Protein AF-A0A4Q5SFX0-F1 (afdb_monomer_lite)

Radius of gyration: 24.72 Å; chains: 1; bounding box: 40×41×77 Å

Foldseek 3Di:
DDDDDDDDDDDDDPDDDDDPPPQLFDDDDDQPKWWWFWDADPPPDRDTDTDTHGCVVCVVVVHPRGNCCSPTTDDIDD

Secondary structure (DSSP, 8-state):
-----------------------SSPPP--TT-EEEEEE--TTS----EEEEEEHHHHHHTT--HHHHHHHHEEEEE-

Structure (mmCIF, N/CA/C/O backbone):
data_AF-A0A4Q5SFX0-F1
#
_entry.id   AF-A0A4Q5SFX0-F1
#
loop_
_atom_site.group_PDB
_atom_site.id
_atom_site.type_symbol
_atom_site.label_atom_id
_atom_site.label_alt_id
_atom_site.label_comp_id
_atom_site.label_asym_id
_atom_site.label_entity_id
_atom_site.label_seq_id
_atom_site.pdbx_PDB_ins_code
_atom_site.Cartn_x
_atom_site.Cartn_y
_atom_site.Cartn_z
_atom_site.occupancy
_atom_site.B_iso_or_equiv
_atom_site.auth_seq_id
_atom_site.auth_comp_id
_atom_site.auth_asym_id
_atom_site.auth_atom_id
_atom_site.pdbx_PDB_model_num
ATOM 1 N N . MET A 1 1 ? 22.060 -33.082 -66.124 1.00 46.59 1 MET A N 1
ATOM 2 C CA . MET A 1 1 ? 22.376 -32.341 -64.880 1.00 46.59 1 MET A CA 1
ATOM 3 C C . MET A 1 1 ? 21.149 -32.399 -63.973 1.00 46.59 1 MET A C 1
ATOM 5 O O . MET A 1 1 ? 20.068 -32.123 -64.479 1.00 46.59 1 MET A O 1
ATOM 9 N N . PRO A 1 2 ? 21.267 -32.859 -62.713 1.00 54.25 2 PRO A N 1
ATOM 10 C CA . PRO A 1 2 ? 20.121 -33.231 -61.884 1.00 54.25 2 PRO A CA 1
ATOM 11 C C . PRO A 1 2 ? 19.413 -32.017 -61.267 1.00 54.25 2 PRO A C 1
ATOM 13 O O . PRO A 1 2 ? 20.035 -31.080 -60.772 1.00 54.25 2 PRO A O 1
ATOM 16 N N . TYR A 1 3 ? 18.087 -32.078 -61.297 1.00 54.62 3 TYR A N 1
ATOM 17 C CA . TYR A 1 3 ? 17.146 -31.078 -60.807 1.00 54.62 3 TYR A CA 1
ATOM 18 C C . TYR A 1 3 ? 17.181 -31.031 -59.272 1.00 54.62 3 TYR A C 1
ATOM 20 O O . TYR A 1 3 ? 16.830 -31.997 -58.591 1.00 54.62 3 TYR A O 1
ATOM 28 N N . ARG A 1 4 ? 17.637 -29.903 -58.722 1.00 50.53 4 ARG A N 1
ATOM 29 C CA . ARG A 1 4 ? 17.775 -29.658 -57.281 1.00 50.53 4 ARG A CA 1
ATOM 30 C C . ARG A 1 4 ? 16.404 -29.330 -56.682 1.00 50.53 4 ARG A C 1
ATOM 32 O O . ARG A 1 4 ? 15.907 -28.220 -56.837 1.00 50.53 4 ARG A O 1
ATOM 39 N N . LYS A 1 5 ? 15.789 -30.306 -56.006 1.00 57.91 5 LYS A N 1
ATOM 40 C CA . LYS A 1 5 ? 14.570 -30.116 -55.206 1.00 57.91 5 LYS A CA 1
ATOM 41 C C . LYS A 1 5 ? 14.892 -29.287 -53.960 1.00 57.91 5 LYS A C 1
ATOM 43 O O . LYS A 1 5 ? 15.690 -29.721 -53.135 1.00 57.91 5 LYS A O 1
ATOM 48 N N . LEU A 1 6 ? 14.246 -28.135 -53.806 1.00 61.44 6 LEU A N 1
ATOM 49 C CA . LEU A 1 6 ? 14.202 -27.381 -52.552 1.00 61.44 6 LEU A CA 1
ATOM 50 C C . LEU A 1 6 ? 12.744 -26.979 -52.301 1.00 61.44 6 LEU A C 1
ATOM 52 O O . LEU A 1 6 ? 12.204 -26.123 -52.994 1.00 61.44 6 LEU A O 1
ATOM 56 N N . LEU A 1 7 ? 12.107 -27.646 -51.339 1.00 57.62 7 LEU A N 1
ATOM 57 C CA . LEU A 1 7 ? 10.822 -27.251 -50.762 1.00 57.62 7 LEU A CA 1
ATOM 58 C C . LEU A 1 7 ? 11.119 -26.435 -49.495 1.00 57.62 7 LEU A C 1
ATOM 60 O O . LEU A 1 7 ? 11.789 -26.966 -48.607 1.00 57.62 7 LEU A O 1
ATOM 64 N N . PRO A 1 8 ? 10.656 -25.179 -49.376 1.00 53.12 8 PRO A N 1
ATOM 65 C CA . PRO A 1 8 ? 10.774 -24.434 -48.134 1.00 53.12 8 PRO A CA 1
ATOM 66 C C . PRO A 1 8 ? 9.666 -24.899 -47.179 1.00 53.12 8 PRO A C 1
ATOM 68 O O . PRO A 1 8 ? 8.479 -24.739 -47.455 1.00 53.12 8 PRO A O 1
ATOM 71 N N . GLY A 1 9 ? 10.058 -25.517 -46.066 1.00 57.88 9 GLY A N 1
ATOM 72 C CA . GLY A 1 9 ? 9.145 -25.840 -44.973 1.00 57.88 9 GLY A CA 1
ATOM 73 C C . GLY A 1 9 ? 8.715 -24.564 -44.250 1.00 57.88 9 GLY A C 1
ATOM 74 O O . GLY A 1 9 ? 9.559 -23.812 -43.765 1.00 57.88 9 GLY A O 1
ATOM 75 N N . LEU A 1 10 ? 7.405 -24.321 -44.186 1.00 63.12 10 LEU A N 1
ATOM 76 C CA . LEU A 1 10 ? 6.807 -23.259 -43.381 1.00 63.12 10 LEU A CA 1
ATOM 77 C C . LEU A 1 10 ? 6.956 -23.630 -41.896 1.00 63.12 10 LEU A C 1
ATOM 79 O O . LEU A 1 10 ? 6.284 -24.538 -41.408 1.00 63.12 10 LEU A O 1
ATOM 83 N N . ALA A 1 11 ? 7.851 -22.956 -41.179 1.00 63.41 11 ALA A N 1
ATOM 84 C CA . ALA A 1 11 ? 7.966 -23.096 -39.732 1.00 63.41 11 ALA A CA 1
ATOM 85 C C . ALA A 1 11 ? 6.890 -22.235 -39.048 1.00 63.41 11 ALA A C 1
ATOM 87 O O . ALA A 1 11 ? 6.933 -21.007 -39.113 1.00 63.41 11 ALA A O 1
ATOM 88 N N . LEU A 1 12 ? 5.917 -22.882 -38.400 1.00 60.94 12 LEU A N 1
ATOM 89 C CA . LEU A 1 12 ? 4.974 -22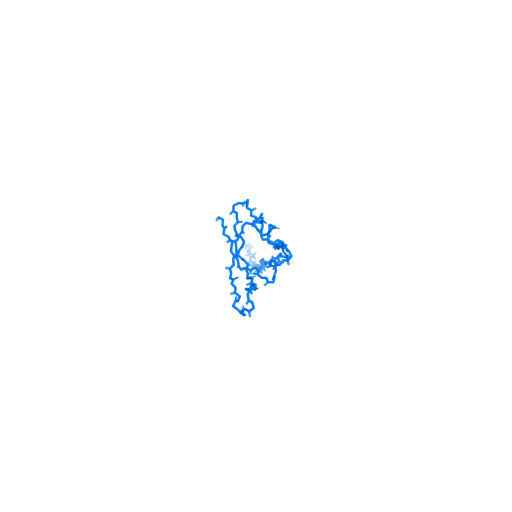.230 -37.492 1.00 60.94 12 LEU A CA 1
ATOM 90 C C . LEU A 1 12 ? 5.709 -21.847 -36.204 1.00 60.94 12 LEU A C 1
ATOM 92 O O . LEU A 1 12 ? 6.094 -22.711 -35.419 1.00 60.94 12 LEU A O 1
ATOM 96 N N . ILE A 1 13 ? 5.895 -20.548 -35.985 1.00 69.44 13 ILE A N 1
ATOM 97 C CA . ILE A 1 13 ? 6.413 -20.016 -34.725 1.00 69.44 13 ILE A CA 1
ATOM 98 C C . ILE A 1 13 ? 5.210 -19.848 -33.793 1.00 69.44 13 ILE A C 1
ATOM 100 O O . ILE A 1 13 ? 4.402 -18.937 -33.969 1.00 69.44 13 ILE A O 1
ATOM 104 N N . ALA A 1 14 ? 5.051 -20.754 -32.829 1.00 57.41 14 ALA A N 1
ATOM 105 C CA . ALA A 1 14 ? 4.075 -20.583 -31.761 1.00 57.41 14 ALA A CA 1
ATOM 106 C C . ALA A 1 14 ? 4.547 -19.442 -30.845 1.00 57.41 14 ALA A C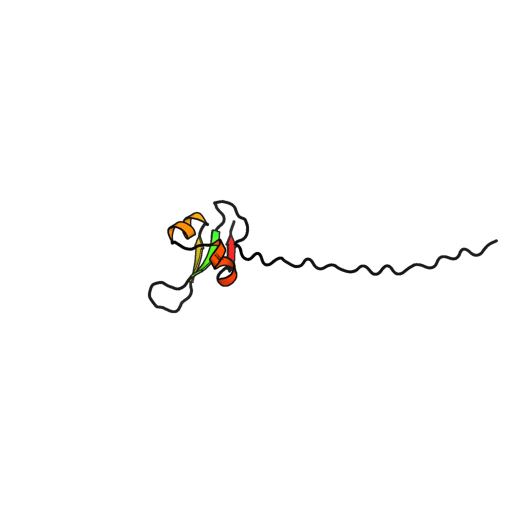 1
ATOM 108 O O . ALA A 1 14 ? 5.553 -19.569 -30.147 1.00 57.41 14 ALA A O 1
ATOM 109 N N . ALA A 1 15 ? 3.840 -18.313 -30.870 1.00 62.78 15 ALA A N 1
ATOM 110 C CA . ALA A 1 15 ? 4.062 -17.217 -29.938 1.00 62.78 15 ALA A CA 1
ATOM 111 C C . ALA A 1 15 ? 3.559 -17.635 -28.548 1.00 62.78 15 ALA A C 1
ATOM 113 O O . ALA A 1 15 ? 2.361 -17.623 -28.277 1.00 62.78 15 ALA A O 1
ATOM 114 N N . VAL A 1 16 ? 4.474 -18.035 -27.667 1.00 60.47 16 VAL A N 1
ATOM 115 C CA . VAL A 1 16 ? 4.195 -18.184 -26.235 1.00 60.47 16 VAL A CA 1
ATOM 116 C C . VAL A 1 16 ? 4.120 -16.790 -25.621 1.00 60.47 16 VAL A C 1
ATOM 118 O O . VAL A 1 16 ? 5.139 -16.144 -25.388 1.00 60.47 16 VAL A O 1
ATOM 121 N N . SER A 1 17 ? 2.903 -16.298 -25.395 1.00 59.22 17 SER A N 1
ATOM 122 C CA . SER A 1 17 ? 2.685 -15.104 -24.580 1.00 59.22 17 SER A CA 1
ATOM 123 C C . SER A 1 17 ? 3.092 -15.411 -23.133 1.00 59.22 17 SER A C 1
ATOM 125 O O . SER A 1 17 ? 2.630 -16.418 -22.590 1.00 59.22 17 SER A O 1
ATOM 127 N N . PRO A 1 18 ? 3.939 -14.588 -22.487 1.00 58.38 18 PRO A N 1
ATOM 128 C CA . PRO A 1 18 ? 4.246 -14.781 -21.079 1.00 58.38 18 PRO A CA 1
ATOM 129 C C . PRO A 1 18 ? 2.964 -14.562 -20.272 1.00 58.38 18 PRO A C 1
ATOM 131 O O . PRO A 1 18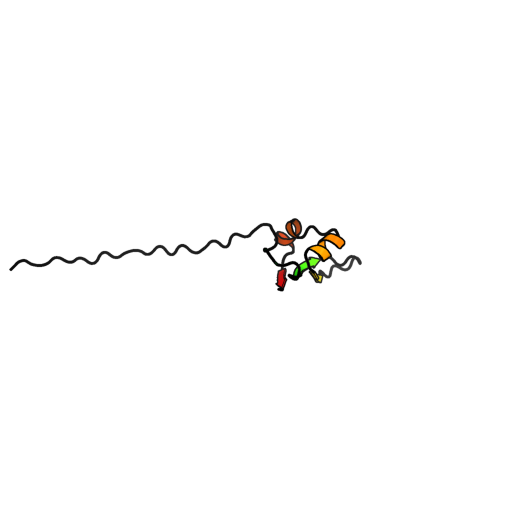 ? 2.388 -13.475 -20.290 1.00 58.38 18 PRO A O 1
ATOM 134 N N . LEU A 1 19 ? 2.499 -15.603 -19.577 1.00 56.06 19 LEU A N 1
ATOM 135 C CA . LEU A 1 19 ? 1.506 -15.431 -18.525 1.00 56.06 19 LEU A CA 1
ATOM 136 C C . LEU A 1 19 ? 2.156 -14.591 -17.426 1.00 56.06 19 LEU A C 1
ATOM 138 O O . LEU A 1 19 ? 3.054 -15.064 -16.730 1.00 56.06 19 LEU A O 1
ATOM 142 N N . SER A 1 20 ? 1.712 -13.345 -17.280 1.00 56.22 20 SER A N 1
ATOM 143 C CA . SER A 1 20 ? 2.001 -12.548 -16.093 1.00 56.22 20 SER A CA 1
ATOM 144 C C . SER A 1 20 ? 1.447 -13.303 -14.890 1.00 56.22 20 SER A C 1
ATOM 146 O O . SER A 1 20 ? 0.234 -13.380 -14.699 1.00 56.22 20 SER A O 1
ATOM 148 N N . VAL A 1 21 ? 2.337 -13.918 -14.115 1.00 55.44 21 VAL A N 1
ATOM 149 C CA . VAL A 1 21 ? 1.993 -14.533 -12.836 1.00 55.44 21 VAL A CA 1
ATOM 150 C C . VAL A 1 21 ? 1.458 -13.412 -11.957 1.00 55.44 21 VAL A C 1
ATOM 152 O O . VAL A 1 21 ? 2.206 -12.523 -11.556 1.00 55.44 21 VAL A O 1
ATOM 155 N N . VAL A 1 22 ? 0.153 -13.426 -11.694 1.00 58.69 22 VAL A N 1
ATOM 156 C CA . VAL A 1 22 ? -0.432 -12.604 -10.638 1.00 58.69 22 VAL A CA 1
ATOM 157 C C . VAL A 1 22 ? 0.093 -13.199 -9.339 1.00 58.69 22 VAL A C 1
ATOM 159 O O . VAL A 1 22 ? -0.407 -14.215 -8.859 1.00 58.69 22 VAL A O 1
ATOM 162 N N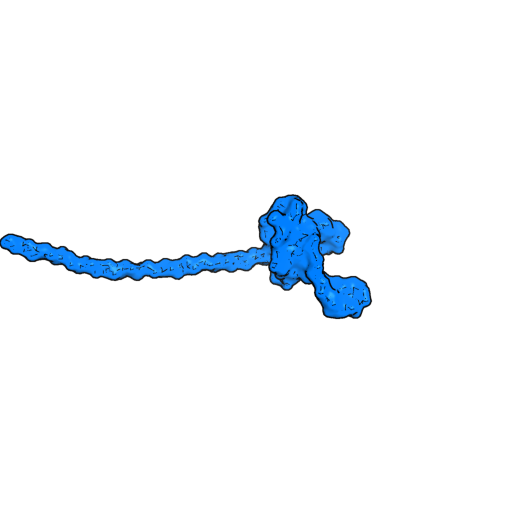 . THR A 1 23 ? 1.185 -12.645 -8.819 1.00 58.97 23 THR A N 1
ATOM 163 C CA . THR A 1 23 ? 1.673 -13.020 -7.498 1.00 58.97 23 THR A CA 1
ATOM 164 C C . THR A 1 23 ? 0.624 -12.579 -6.492 1.00 58.97 23 THR A C 1
ATOM 166 O O . THR A 1 23 ? 0.270 -11.404 -6.440 1.00 58.97 23 THR A O 1
ATOM 169 N N . ALA A 1 24 ? 0.144 -13.511 -5.670 1.00 71.81 24 ALA A N 1
ATOM 170 C CA . ALA A 1 24 ? -0.758 -13.230 -4.554 1.00 71.81 24 ALA A CA 1
ATOM 171 C C . ALA A 1 24 ? -0.073 -12.440 -3.415 1.00 71.81 24 ALA A C 1
ATOM 173 O O . ALA A 1 24 ? -0.536 -12.465 -2.288 1.00 71.81 24 ALA A O 1
ATOM 174 N N . GLN A 1 25 ? 1.054 -11.791 -3.695 1.00 83.88 25 GLN A N 1
ATOM 175 C CA . GLN A 1 25 ? 1.921 -11.098 -2.751 1.00 83.88 25 GLN A CA 1
ATOM 176 C C . GLN A 1 25 ? 2.330 -9.761 -3.356 1.00 83.88 25 GLN A C 1
ATOM 178 O O . GLN A 1 25 ? 2.349 -9.605 -4.587 1.00 83.88 25 GLN A O 1
ATOM 183 N N . ALA A 1 26 ? 2.687 -8.809 -2.496 1.00 87.19 26 ALA A N 1
ATOM 184 C CA . ALA A 1 26 ? 3.167 -7.519 -2.952 1.00 87.19 26 ALA A CA 1
ATOM 185 C C . ALA A 1 26 ? 4.480 -7.687 -3.741 1.00 87.19 26 ALA A C 1
ATOM 187 O O . ALA A 1 26 ? 5.325 -8.507 -3.365 1.00 87.19 26 ALA A O 1
ATOM 188 N N . PRO A 1 27 ? 4.689 -6.922 -4.832 1.00 89.50 27 PRO A N 1
ATOM 189 C CA . PRO A 1 27 ? 5.912 -6.973 -5.615 1.00 89.50 27 PRO A CA 1
ATOM 190 C C . PRO A 1 27 ? 7.147 -6.812 -4.733 1.00 89.50 27 PRO A C 1
ATOM 192 O O . PRO A 1 27 ? 7.137 -6.066 -3.755 1.00 89.50 27 PRO A O 1
ATOM 195 N N . THR A 1 28 ? 8.242 -7.475 -5.087 1.00 88.50 28 THR A N 1
ATOM 196 C CA . THR A 1 28 ? 9.510 -7.248 -4.394 1.00 88.50 28 THR A CA 1
ATOM 197 C C . THR A 1 28 ? 9.966 -5.803 -4.611 1.00 88.50 28 THR A C 1
ATOM 199 O O . THR A 1 28 ? 9.980 -5.310 -5.737 1.00 88.50 28 THR A O 1
ATOM 202 N N . GLY A 1 29 ? 10.358 -5.133 -3.531 1.00 87.88 29 GLY A N 1
ATOM 203 C CA . GLY A 1 29 ? 10.856 -3.761 -3.544 1.00 87.88 29 GLY A CA 1
ATOM 204 C C . GLY A 1 29 ? 11.915 -3.546 -2.466 1.00 87.88 29 GLY A C 1
ATOM 205 O O . GLY A 1 29 ? 12.134 -4.406 -1.613 1.00 87.88 29 GLY A O 1
ATOM 206 N N . THR A 1 30 ? 12.576 -2.395 -2.515 1.00 92.19 30 THR A N 1
ATOM 207 C CA . THR A 1 30 ? 13.528 -1.946 -1.490 1.00 92.19 30 THR A CA 1
ATOM 208 C C . THR A 1 30 ? 12.796 -1.460 -0.235 1.00 92.19 30 THR A C 1
ATOM 210 O O . THR A 1 30 ? 11.574 -1.299 -0.236 1.00 92.19 30 THR A O 1
ATOM 213 N N . ALA A 1 31 ? 13.540 -1.169 0.837 1.00 91.19 31 ALA A N 1
ATOM 214 C CA . ALA A 1 31 ? 12.979 -0.556 2.047 1.00 91.19 31 ALA A CA 1
ATOM 215 C C . ALA A 1 31 ? 12.313 0.810 1.771 1.00 91.19 31 ALA A C 1
ATOM 217 O O . ALA A 1 31 ? 11.371 1.202 2.456 1.00 91.19 31 ALA A O 1
ATOM 218 N N . GLU A 1 32 ? 12.762 1.508 0.726 1.00 93.50 32 GLU A N 1
ATOM 219 C CA . GLU A 1 32 ? 12.228 2.806 0.307 1.00 93.50 32 GLU A CA 1
ATOM 220 C C . GLU A 1 32 ? 10.999 2.680 -0.602 1.00 93.50 32 GLU A C 1
ATOM 222 O O . GLU A 1 32 ? 10.274 3.659 -0.802 1.00 93.50 32 GLU A O 1
ATOM 227 N N . THR A 1 33 ? 10.733 1.478 -1.130 1.00 96.38 33 THR A N 1
ATOM 228 C CA . THR A 1 33 ? 9.585 1.239 -2.005 1.00 96.38 33 THR A CA 1
ATOM 229 C C . THR A 1 33 ? 8.292 1.442 -1.226 1.00 96.38 33 THR A C 1
ATOM 231 O O . THR A 1 33 ? 8.038 0.797 -0.206 1.00 96.38 33 THR A O 1
ATOM 234 N N . ARG A 1 34 ? 7.450 2.341 -1.728 1.00 95.94 34 ARG A N 1
ATOM 235 C CA . ARG A 1 34 ? 6.115 2.605 -1.204 1.00 95.94 34 ARG A CA 1
ATOM 236 C C . ARG A 1 34 ? 5.093 1.777 -1.955 1.00 95.94 34 ARG A C 1
ATOM 238 O O . ARG A 1 34 ? 5.041 1.774 -3.180 1.00 95.94 34 ARG A O 1
ATOM 245 N N . TYR A 1 35 ? 4.233 1.137 -1.196 1.00 95.50 35 TYR A N 1
ATOM 246 C CA . TYR A 1 35 ? 3.164 0.281 -1.653 1.00 95.50 35 TYR A CA 1
ATOM 247 C C . TYR A 1 35 ? 1.863 1.047 -1.486 1.00 95.50 35 TYR A C 1
ATOM 249 O O . TYR A 1 35 ? 1.458 1.365 -0.365 1.00 95.50 35 TYR A O 1
ATOM 257 N N . CYS A 1 36 ? 1.261 1.414 -2.613 1.00 95.00 36 CYS A N 1
ATOM 258 C CA . CYS A 1 36 ? -0.026 2.080 -2.647 1.00 95.00 36 CYS A CA 1
ATOM 259 C C . CYS A 1 36 ? -1.139 1.037 -2.589 1.00 95.00 36 CYS A C 1
ATOM 261 O O . CYS A 1 36 ? -1.312 0.300 -3.561 1.00 95.00 36 CYS A O 1
ATOM 263 N N . ILE A 1 37 ? -1.892 1.013 -1.492 1.00 92.88 37 ILE A N 1
ATOM 264 C CA . ILE A 1 37 ? -3.096 0.189 -1.344 1.00 92.88 37 ILE A CA 1
ATOM 265 C C . ILE A 1 37 ? -4.313 1.071 -1.060 1.00 92.88 37 ILE A C 1
ATOM 267 O O . ILE A 1 37 ? -4.178 2.188 -0.542 1.00 92.88 37 ILE A O 1
ATOM 271 N N . ARG A 1 38 ? -5.499 0.593 -1.432 1.00 91.44 38 ARG A N 1
ATOM 272 C CA . ARG A 1 38 ? -6.764 1.171 -0.969 1.00 91.44 38 ARG A CA 1
ATOM 273 C C . ARG A 1 38 ? -6.969 0.816 0.503 1.00 91.44 38 ARG A C 1
ATOM 275 O O . ARG A 1 38 ? -6.721 -0.308 0.915 1.00 91.44 38 ARG A O 1
ATOM 282 N N . VAL A 1 39 ? -7.393 1.794 1.296 1.00 86.94 39 VAL A N 1
ATOM 283 C CA . VAL A 1 39 ? -7.785 1.591 2.692 1.00 86.94 39 VAL A CA 1
ATOM 284 C C . VAL A 1 39 ? -9.129 2.248 2.960 1.00 86.94 39 VAL A C 1
ATOM 286 O O . VAL A 1 39 ? -9.409 3.343 2.459 1.00 86.94 39 VAL A O 1
ATOM 289 N N . GLU A 1 40 ? -9.954 1.600 3.778 1.00 76.56 40 GLU A N 1
ATOM 290 C CA . GLU A 1 40 ? -11.181 2.208 4.280 1.00 76.56 40 GLU A CA 1
ATOM 291 C C . GLU A 1 40 ? -10.846 3.373 5.222 1.00 76.56 40 GLU A C 1
ATOM 293 O O . GLU A 1 40 ? -9.932 3.299 6.051 1.00 76.56 40 GLU A O 1
ATOM 298 N N . ALA A 1 41 ? -11.580 4.482 5.111 1.00 65.06 41 ALA A N 1
ATOM 299 C CA . ALA A 1 41 ? -11.423 5.575 6.057 1.00 65.06 41 ALA A CA 1
ATOM 300 C C . ALA A 1 41 ? -11.983 5.151 7.424 1.00 65.06 41 ALA A C 1
ATOM 302 O O . ALA A 1 41 ? -13.181 4.922 7.590 1.00 65.06 41 ALA A O 1
ATOM 303 N N . SER A 1 42 ? -11.112 5.123 8.432 1.00 60.94 42 SER A N 1
ATOM 304 C CA . SER A 1 42 ? -11.402 4.726 9.817 1.00 60.94 42 SER A CA 1
ATOM 305 C C . SER A 1 42 ? -12.496 5.550 10.520 1.00 60.94 42 SER A C 1
ATOM 307 O O . SER A 1 42 ? -12.929 5.193 11.610 1.00 60.94 42 SER A O 1
ATOM 309 N N . THR A 1 43 ? -12.985 6.633 9.908 1.00 62.28 43 THR A N 1
ATOM 310 C CA . THR A 1 43 ? -14.017 7.532 10.451 1.00 62.28 43 THR A CA 1
ATOM 311 C C . THR A 1 43 ? -15.444 7.235 9.965 1.00 62.28 43 THR A C 1
ATOM 313 O O . THR A 1 43 ? -16.330 8.073 10.121 1.00 62.28 43 THR A O 1
ATOM 316 N N . GLY A 1 44 ? -15.708 6.061 9.377 1.00 51.59 44 GLY A N 1
ATOM 317 C CA . GLY A 1 44 ? -17.067 5.650 8.985 1.00 51.59 44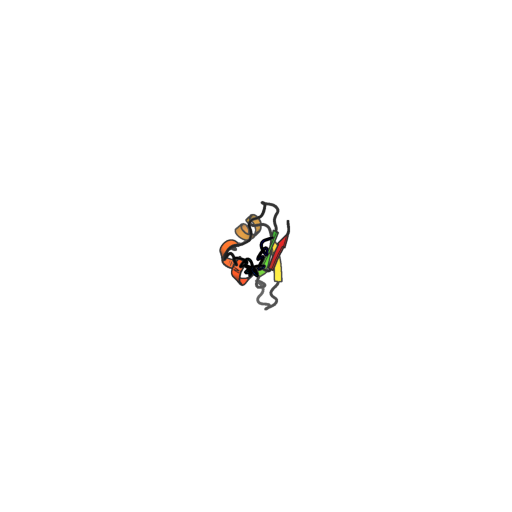 GLY A CA 1
ATOM 318 C C . GLY A 1 44 ? -17.617 6.357 7.739 1.00 51.59 44 GLY A C 1
ATOM 319 O O . GLY A 1 44 ? -18.798 6.236 7.419 1.00 51.59 44 GLY A O 1
ATOM 320 N N . SER A 1 45 ? -16.770 7.087 7.013 1.00 60.75 45 SER A N 1
ATOM 321 C CA . SER A 1 45 ? -17.083 7.584 5.672 1.00 60.75 45 SER A CA 1
ATOM 322 C C . SER A 1 45 ? -16.611 6.559 4.644 1.00 60.75 45 SER A C 1
ATOM 324 O O . SER A 1 45 ? -15.438 6.210 4.639 1.00 60.75 45 SER A O 1
ATOM 326 N N . ARG A 1 46 ? -17.492 6.104 3.743 1.00 58.34 46 ARG A N 1
ATOM 327 C CA . ARG A 1 46 ? -17.195 5.129 2.664 1.00 58.34 46 ARG A CA 1
ATOM 328 C C . ARG A 1 46 ? -16.223 5.636 1.582 1.00 58.34 46 ARG A C 1
ATOM 330 O O . ARG A 1 46 ? -16.271 5.189 0.442 1.00 58.34 46 ARG A O 1
ATOM 337 N N . ILE A 1 47 ? -15.399 6.632 1.886 1.00 61.91 47 ILE A N 1
ATOM 338 C CA . ILE A 1 47 ? -14.420 7.150 0.939 1.00 61.91 47 ILE A CA 1
ATOM 339 C C . ILE A 1 47 ? -13.152 6.333 1.140 1.00 61.91 47 ILE A C 1
ATOM 341 O O . ILE A 1 47 ? -12.354 6.617 2.033 1.00 61.91 47 ILE A O 1
ATOM 345 N N . GLU A 1 48 ? -12.999 5.300 0.319 1.00 68.06 48 GLU A N 1
ATOM 346 C CA . GLU A 1 48 ? -11.744 4.568 0.193 1.00 68.06 48 GLU A CA 1
ATOM 347 C C . GLU A 1 48 ? -10.638 5.551 -0.190 1.00 68.06 48 GLU A C 1
ATOM 349 O O . GLU A 1 48 ? -10.754 6.318 -1.152 1.00 68.06 48 GLU A O 1
ATOM 354 N N . ALA A 1 49 ? -9.559 5.560 0.582 1.00 82.81 49 ALA A N 1
ATOM 355 C CA . ALA A 1 49 ? -8.411 6.397 0.305 1.00 82.81 49 ALA A CA 1
ATOM 356 C C . ALA A 1 49 ? -7.245 5.512 -0.118 1.00 82.81 49 ALA A C 1
ATOM 358 O O . ALA A 1 49 ? -6.903 4.557 0.570 1.00 82.81 49 ALA A O 1
ATOM 359 N N . VAL A 1 50 ? -6.577 5.847 -1.222 1.00 91.38 50 VAL A N 1
ATOM 360 C CA . VAL A 1 50 ? -5.294 5.213 -1.538 1.00 91.38 50 VAL A CA 1
ATOM 361 C C . VAL A 1 50 ? -4.228 5.816 -0.626 1.00 91.38 50 VAL A C 1
ATOM 363 O O . VAL A 1 50 ? -4.072 7.040 -0.539 1.00 91.38 50 VAL A O 1
ATOM 366 N N . ARG A 1 51 ? -3.487 4.962 0.072 1.00 92.50 51 ARG A N 1
ATOM 367 C CA . ARG A 1 51 ? -2.339 5.340 0.901 1.00 92.50 51 ARG A CA 1
ATOM 368 C C . ARG A 1 51 ? -1.112 4.630 0.370 1.00 92.50 51 ARG A C 1
ATOM 370 O O . ARG A 1 51 ? -1.197 3.471 -0.005 1.00 92.50 51 ARG A O 1
ATOM 377 N N . CYS A 1 52 ? 0.010 5.339 0.317 1.00 94.38 52 CYS A N 1
ATOM 378 C CA . CYS A 1 52 ? 1.272 4.818 -0.194 1.00 94.38 52 CYS A CA 1
ATOM 379 C C . CYS A 1 52 ? 2.316 4.869 0.915 1.00 94.38 52 CYS A C 1
ATOM 381 O O . CYS A 1 52 ? 2.811 5.947 1.246 1.00 94.38 52 CYS A O 1
ATOM 383 N N . TRP A 1 53 ? 2.656 3.707 1.456 1.00 95.38 53 TRP A N 1
ATOM 384 C CA . TRP A 1 53 ? 3.566 3.563 2.590 1.00 95.38 53 TRP A CA 1
ATOM 385 C C . TRP A 1 53 ? 4.590 2.466 2.340 1.00 95.38 53 TRP A C 1
ATOM 387 O O . TRP A 1 53 ? 4.373 1.582 1.513 1.00 95.38 53 TRP A O 1
ATOM 397 N N . THR A 1 54 ? 5.7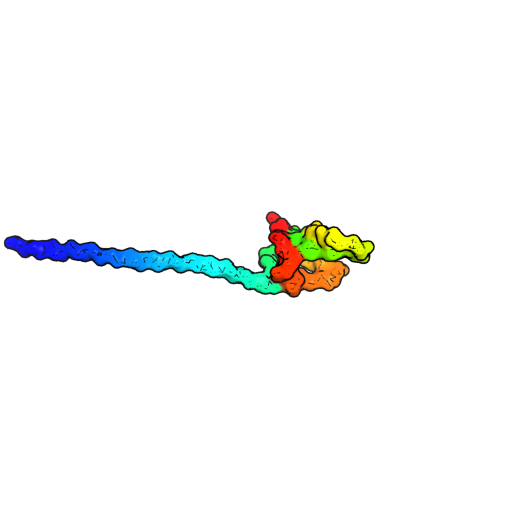32 2.537 3.021 1.00 95.88 54 THR A N 1
ATOM 398 C CA . THR A 1 54 ? 6.720 1.449 2.983 1.00 95.88 54 THR A CA 1
ATOM 399 C C . THR A 1 54 ? 6.176 0.208 3.694 1.00 95.88 54 THR A C 1
ATOM 401 O O . THR A 1 54 ? 5.214 0.293 4.461 1.00 95.88 54 THR A O 1
ATOM 404 N N . ARG A 1 55 ? 6.796 -0.959 3.472 1.00 93.38 55 ARG A N 1
ATOM 405 C CA . ARG A 1 55 ? 6.398 -2.205 4.156 1.00 93.38 55 ARG A CA 1
ATOM 406 C C . ARG A 1 55 ? 6.446 -2.052 5.686 1.00 93.38 55 ARG A C 1
ATOM 408 O O . ARG A 1 55 ? 5.539 -2.502 6.374 1.00 93.38 55 ARG A O 1
ATOM 415 N N . GLU A 1 56 ? 7.448 -1.345 6.207 1.00 93.94 56 GLU A N 1
ATOM 416 C CA . GLU A 1 56 ? 7.582 -1.041 7.641 1.00 93.94 56 GLU A CA 1
ATOM 417 C C . GLU A 1 56 ? 6.444 -0.156 8.157 1.00 93.94 56 GLU A C 1
ATOM 419 O O . GLU A 1 56 ? 5.877 -0.417 9.213 1.00 93.94 56 GLU A O 1
ATOM 424 N N . GLN A 1 57 ? 6.071 0.873 7.395 1.00 94.62 57 GLN A N 1
ATOM 425 C CA . GLN A 1 57 ? 4.969 1.760 7.759 1.00 94.62 57 GLN A CA 1
ATOM 426 C C . GLN A 1 57 ? 3.624 1.026 7.757 1.00 94.62 57 GLN A C 1
ATOM 428 O O . GLN A 1 57 ? 2.822 1.257 8.654 1.00 94.62 57 GLN A O 1
ATOM 433 N N . TRP A 1 58 ? 3.384 0.116 6.809 1.00 93.44 58 TRP A N 1
ATOM 434 C CA . TRP A 1 58 ? 2.193 -0.741 6.828 1.00 93.44 58 TRP A CA 1
ATOM 435 C C . TRP A 1 58 ? 2.157 -1.673 8.041 1.00 93.44 58 TRP A C 1
ATOM 437 O O . TRP A 1 58 ? 1.129 -1.756 8.712 1.00 93.44 58 TRP A O 1
ATOM 447 N N . ALA A 1 59 ? 3.295 -2.277 8.392 1.00 92.56 59 ALA A N 1
ATOM 448 C CA . ALA A 1 59 ? 3.403 -3.129 9.573 1.00 92.56 59 ALA A CA 1
ATOM 449 C C . ALA A 1 59 ? 3.104 -2.370 10.882 1.00 92.56 59 ALA A C 1
ATOM 451 O O . ALA A 1 59 ? 2.422 -2.904 11.755 1.00 92.56 59 ALA A O 1
ATOM 452 N N . VAL A 1 60 ? 3.535 -1.106 11.007 1.00 93.81 60 VAL A N 1
ATOM 453 C CA . VAL A 1 60 ? 3.204 -0.241 12.164 1.00 93.81 60 VAL A CA 1
ATOM 454 C C . VAL A 1 60 ? 1.694 -0.025 12.307 1.00 93.81 60 VAL A C 1
ATOM 456 O O . VAL A 1 60 ? 1.194 0.140 13.416 1.00 93.81 60 VAL A O 1
ATOM 459 N N . GLN A 1 61 ? 0.965 -0.054 11.196 1.00 88.44 61 GLN A N 1
ATOM 460 C CA . GLN A 1 61 ? -0.484 0.149 11.151 1.00 88.44 61 GLN A CA 1
ATOM 461 C C . GLN A 1 61 ? -1.255 -1.169 11.302 1.00 88.44 61 GLN A C 1
ATOM 463 O O . GLN A 1 61 ? -2.482 -1.174 11.241 1.00 88.44 61 GLN A O 1
ATOM 468 N N . GLY A 1 62 ? -0.541 -2.285 11.493 1.00 90.81 62 GLY A N 1
ATOM 469 C CA . GLY A 1 62 ? -1.118 -3.620 11.619 1.00 90.81 62 GLY A CA 1
ATOM 470 C C . GLY A 1 62 ? -1.652 -4.199 10.308 1.00 90.81 62 GLY A C 1
ATOM 471 O O . GLY A 1 62 ? -2.405 -5.167 10.350 1.00 90.81 62 GLY A O 1
ATOM 472 N N . VAL A 1 63 ? -1.286 -3.618 9.163 1.00 89.62 63 VAL A N 1
ATOM 473 C CA . VAL A 1 63 ? -1.685 -4.093 7.833 1.00 89.62 63 VAL A CA 1
ATOM 474 C C . VAL A 1 63 ? -0.656 -5.102 7.340 1.00 89.62 63 VAL A C 1
ATOM 476 O O . VAL A 1 63 ? 0.537 -4.792 7.248 1.00 89.62 63 VAL A O 1
ATOM 479 N N . ASP A 1 64 ? -1.121 -6.302 6.999 1.00 91.62 64 ASP A N 1
ATOM 480 C CA . ASP A 1 64 ? -0.292 -7.318 6.360 1.00 91.62 64 ASP A CA 1
ATOM 481 C C . ASP A 1 64 ? -0.295 -7.070 4.853 1.00 91.62 64 ASP A C 1
ATOM 483 O O . ASP A 1 64 ? -1.159 -7.531 4.109 1.00 91.62 64 ASP A O 1
ATOM 487 N N . LEU A 1 65 ? 0.698 -6.300 4.413 1.00 90.62 65 LEU A N 1
ATOM 488 C CA . LEU A 1 65 ? 0.821 -5.876 3.028 1.00 90.62 65 LEU A CA 1
ATOM 489 C C . LEU A 1 65 ? 0.796 -7.056 2.049 1.00 90.62 65 LEU A C 1
ATOM 491 O O . LEU A 1 65 ? 0.203 -6.937 0.984 1.00 90.62 65 LEU A O 1
ATOM 495 N N . ASP A 1 66 ? 1.437 -8.176 2.375 1.00 91.44 66 ASP A N 1
ATOM 496 C CA . ASP A 1 66 ? 1.520 -9.307 1.453 1.00 91.44 66 ASP A CA 1
ATOM 497 C C . ASP A 1 66 ? 0.191 -10.065 1.357 1.00 91.44 66 ASP A C 1
ATOM 499 O O . ASP A 1 66 ? -0.109 -10.629 0.306 1.00 91.44 66 ASP A O 1
ATOM 503 N N . LYS A 1 67 ? -0.626 -10.022 2.414 1.00 90.88 67 LYS A N 1
ATOM 504 C CA . LYS A 1 67 ? -1.982 -10.574 2.425 1.00 90.88 67 LYS A CA 1
ATOM 505 C C . LYS A 1 67 ? -2.999 -9.670 1.727 1.00 90.88 67 LYS A C 1
ATOM 507 O O . LYS A 1 67 ? -3.840 -10.188 1.000 1.00 90.88 67 LYS A O 1
ATOM 512 N N . ASP A 1 68 ? -2.917 -8.358 1.934 1.00 90.50 68 ASP A N 1
ATOM 513 C CA . ASP A 1 68 ? -3.942 -7.408 1.475 1.00 90.50 68 ASP A CA 1
ATOM 514 C C . ASP A 1 68 ? -3.682 -6.906 0.041 1.00 90.50 68 ASP A C 1
ATOM 516 O O . ASP A 1 68 ? -4.590 -6.448 -0.654 1.00 90.50 68 ASP A O 1
ATOM 520 N N . TRP A 1 69 ? -2.444 -7.014 -0.453 1.00 91.56 69 TRP A N 1
ATOM 521 C CA . TRP A 1 69 ? -2.063 -6.557 -1.793 1.00 91.56 69 TRP A CA 1
ATOM 522 C C . TRP A 1 69 ? -2.865 -7.149 -2.965 1.00 91.56 69 TRP A C 1
ATOM 524 O O . TRP A 1 69 ? -3.157 -6.401 -3.898 1.00 91.56 69 TRP A O 1
ATOM 534 N N . PRO A 1 70 ? -3.224 -8.445 -2.997 1.00 90.88 70 PRO A N 1
ATOM 535 C CA . PRO A 1 70 ? -3.985 -9.010 -4.114 1.00 90.88 70 PRO A CA 1
ATOM 536 C C . PRO A 1 70 ? -5.355 -8.363 -4.305 1.00 90.88 70 PRO A C 1
ATOM 538 O O . PRO A 1 70 ? -5.850 -8.306 -5.430 1.00 90.88 70 PRO A O 1
ATOM 541 N N . GLU A 1 71 ? -5.956 -7.893 -3.212 1.00 89.38 71 GLU A N 1
ATOM 542 C CA . GLU A 1 71 ? -7.287 -7.293 -3.206 1.00 89.38 71 GLU A CA 1
ATOM 543 C C . GLU A 1 71 ? -7.190 -5.771 -3.325 1.00 89.38 71 GLU A C 1
ATOM 545 O O . GLU A 1 71 ? -7.833 -5.181 -4.193 1.00 89.38 71 GLU A O 1
ATOM 550 N N . GLU A 1 72 ? -6.321 -5.135 -2.536 1.00 91.62 72 GLU A N 1
ATOM 551 C CA . GLU A 1 72 ? -6.269 -3.675 -2.398 1.00 91.62 72 GLU A CA 1
ATOM 552 C C . GLU A 1 72 ? -5.079 -2.999 -3.082 1.00 91.62 72 GLU A C 1
ATOM 554 O O . GLU A 1 72 ? -5.003 -1.765 -3.136 1.00 91.62 72 GLU A O 1
ATOM 559 N N . GLY A 1 73 ? -4.158 -3.784 -3.639 1.00 91.44 73 GLY A N 1
ATOM 560 C CA . GLY A 1 73 ? -2.979 -3.318 -4.359 1.00 91.44 73 GLY A CA 1
ATOM 561 C C . GLY A 1 73 ? -3.326 -2.410 -5.532 1.00 91.44 73 GLY A C 1
ATOM 562 O O . GLY A 1 73 ? -4.119 -2.751 -6.409 1.00 91.44 73 GLY A O 1
ATOM 563 N N . VAL A 1 74 ? -2.693 -1.237 -5.570 1.00 93.12 74 VAL A N 1
ATOM 564 C CA . VAL A 1 74 ? -2.829 -0.286 -6.681 1.00 93.12 74 VAL A CA 1
ATOM 565 C C . VAL A 1 74 ? -1.541 -0.217 -7.489 1.00 93.12 74 VAL A C 1
ATOM 567 O O . VAL A 1 74 ? -1.565 -0.393 -8.705 1.00 93.12 74 VAL A O 1
ATOM 570 N N . ARG A 1 75 ? -0.416 0.094 -6.833 1.00 92.88 75 ARG A N 1
ATOM 571 C CA . ARG A 1 75 ? 0.905 0.233 -7.475 1.00 92.88 75 ARG A CA 1
ATOM 572 C C . ARG A 1 75 ? 2.028 0.358 -6.454 1.00 92.88 75 ARG A C 1
ATOM 574 O O . ARG A 1 75 ? 1.796 0.798 -5.330 1.00 92.88 75 ARG A O 1
ATOM 581 N N . THR A 1 76 ? 3.252 0.062 -6.866 1.00 93.75 76 THR A N 1
ATOM 582 C CA . THR A 1 76 ? 4.466 0.399 -6.113 1.00 93.75 76 THR A CA 1
ATOM 583 C C . THR A 1 76 ? 5.091 1.696 -6.636 1.00 93.75 76 THR A C 1
ATOM 585 O O . THR A 1 76 ? 4.890 2.079 -7.788 1.00 93.75 76 THR A O 1
ATOM 588 N N . ILE A 1 77 ? 5.813 2.406 -5.771 1.00 94.25 77 ILE A N 1
ATOM 589 C CA . ILE A 1 77 ? 6.593 3.608 -6.087 1.00 94.25 77 ILE A CA 1
ATOM 590 C C . ILE A 1 77 ? 7.979 3.405 -5.480 1.00 94.25 77 ILE A C 1
ATOM 592 O O . ILE A 1 77 ? 8.077 3.212 -4.270 1.00 94.25 77 ILE A O 1
ATOM 596 N N . GLY A 1 78 ? 9.028 3.453 -6.295 1.00 81.69 78 GLY A N 1
ATOM 597 C CA . GLY A 1 78 ? 10.421 3.268 -5.890 1.00 81.69 78 GLY A CA 1
ATOM 598 C C . GLY A 1 78 ? 11.364 3.936 -6.870 1.00 81.69 78 GLY A C 1
ATOM 599 O O . GLY A 1 78 ? 10.920 4.186 -8.015 1.00 81.69 78 GLY A O 1
#

Sequence (78 aa):
MPYRKLLPGLALIAAVSPLSVVTAQAPTGTAETRYCIRVEASTGSRIEAVRCWTREQWAVQGVDLDKDWPEEGVRTIG

pLDDT: mean 78.06, std 16.33, range [46.59, 96.38]